Protein AF-A0ABD3QYU7-F1 (afdb_monomer_lite)

InterPro domains:
  IPR029063 S-adenosyl-L-methionine-dependent methyltransferase superfamily [G3DSA:3.40.50.150] (33-178)

Organism: NCBI:txid29204

Structure (mmCIF, N/CA/C/O backbone):
data_AF-A0ABD3QYU7-F1
#
_entry.id   AF-A0ABD3QYU7-F1
#
loop_
_atom_site.group_PDB
_atom_site.id
_atom_site.type_symbol
_atom_site.label_atom_id
_atom_site.label_alt_id
_atom_site.label_comp_id
_atom_site.label_asym_id
_atom_site.label_entity_id
_atom_site.label_seq_id
_atom_site.pdbx_PDB_ins_code
_atom_site.Cartn_x
_atom_site.Cartn_y
_atom_site.Cartn_z
_atom_site.occupancy
_atom_site.B_iso_or_equiv
_atom_site.auth_seq_id
_atom_site.auth_comp_id
_atom_site.auth_asym_id
_atom_site.auth_atom_id
_atom_site.pdbx_PDB_model_num
ATOM 1 N N . MET A 1 1 ? -27.417 -23.666 30.709 1.00 39.91 1 MET A N 1
ATOM 2 C CA . MET A 1 1 ? -27.483 -22.211 30.472 1.00 39.91 1 MET A CA 1
ATOM 3 C C . MET A 1 1 ? -26.281 -21.573 31.138 1.00 39.91 1 MET A C 1
ATOM 5 O O . MET A 1 1 ? -26.293 -21.425 32.348 1.00 39.91 1 MET A O 1
ATOM 9 N N . CYS A 1 2 ? -25.256 -21.239 30.361 1.00 26.94 2 CYS A N 1
ATOM 10 C CA . CYS A 1 2 ? -24.233 -20.276 30.752 1.00 26.94 2 CYS A CA 1
ATOM 11 C C . CYS A 1 2 ? -24.061 -19.370 29.541 1.00 26.94 2 CYS A C 1
ATOM 13 O O . CYS A 1 2 ? -23.627 -19.820 28.483 1.00 26.94 2 CYS A O 1
ATOM 15 N N . ALA A 1 3 ? -24.533 -18.136 29.675 1.00 35.16 3 ALA A N 1
ATOM 16 C CA . ALA A 1 3 ? -24.378 -17.108 28.669 1.00 35.16 3 ALA A CA 1
ATOM 17 C C . ALA A 1 3 ? -22.883 -16.810 28.510 1.00 35.16 3 ALA A C 1
ATOM 19 O O . ALA A 1 3 ? -22.222 -16.400 29.463 1.00 35.16 3 ALA A O 1
ATOM 20 N N . HIS A 1 4 ? -22.348 -17.011 27.311 1.00 33.56 4 HIS A N 1
ATOM 21 C CA . HIS A 1 4 ? -21.138 -16.317 26.901 1.00 33.56 4 HIS A CA 1
ATOM 22 C C . HIS A 1 4 ? -21.578 -15.059 26.173 1.00 33.56 4 HIS A C 1
ATOM 24 O O . HIS A 1 4 ? -21.903 -15.049 24.990 1.00 33.56 4 HIS A O 1
ATOM 30 N N . SER A 1 5 ? -21.695 -14.026 27.005 1.00 36.03 5 SER A N 1
ATOM 31 C CA . SER A 1 5 ? -21.682 -12.612 26.667 1.00 36.03 5 SER A CA 1
ATOM 32 C C . SER A 1 5 ? -20.769 -12.338 25.475 1.00 36.03 5 SER A C 1
ATOM 34 O O . SER A 1 5 ? -19.600 -12.726 25.484 1.00 36.03 5 SER A O 1
ATOM 36 N N . GLY A 1 6 ? -21.334 -11.677 24.467 1.00 41.31 6 GLY A N 1
ATOM 37 C CA . GLY A 1 6 ? -20.650 -11.310 23.239 1.00 41.31 6 GLY A CA 1
ATOM 38 C C . GLY A 1 6 ? -19.375 -10.512 23.491 1.00 41.31 6 GLY A C 1
ATOM 39 O O . GLY A 1 6 ? -19.343 -9.592 24.307 1.00 41.31 6 GLY A O 1
ATOM 40 N N . VAL A 1 7 ? -18.336 -10.861 22.739 1.00 36.28 7 VAL A N 1
ATOM 41 C CA . VAL A 1 7 ? -17.176 -10.001 22.541 1.00 36.28 7 VAL A CA 1
ATOM 42 C C . VAL A 1 7 ? -17.527 -9.085 21.378 1.00 36.28 7 VAL A C 1
ATOM 44 O O . VAL A 1 7 ? -17.370 -9.439 20.214 1.00 36.28 7 VAL A O 1
ATOM 47 N N . ASN A 1 8 ? -18.083 -7.927 21.711 1.00 40.69 8 ASN A N 1
ATOM 48 C CA . ASN A 1 8 ? -18.125 -6.790 20.807 1.00 40.69 8 ASN A CA 1
ATOM 49 C C . ASN A 1 8 ? -16.754 -6.107 20.945 1.00 40.69 8 ASN A C 1
ATOM 51 O O . ASN A 1 8 ? -16.601 -5.187 21.748 1.00 40.69 8 ASN A O 1
ATOM 55 N N . ASP A 1 9 ? -15.726 -6.640 20.276 1.00 45.12 9 ASP A N 1
ATOM 56 C CA . ASP A 1 9 ? -14.420 -5.975 20.194 1.00 45.12 9 ASP A CA 1
ATOM 57 C C . ASP A 1 9 ? -14.522 -4.863 19.150 1.00 45.12 9 ASP A C 1
ATOM 59 O O . ASP A 1 9 ? -14.083 -4.990 18.010 1.00 45.12 9 ASP A O 1
ATOM 63 N N . ASP A 1 10 ? -15.175 -3.769 19.536 1.00 48.31 10 ASP A N 1
ATOM 64 C CA . ASP A 1 10 ? -14.989 -2.481 18.879 1.00 48.31 10 ASP A CA 1
ATOM 65 C C . ASP A 1 10 ? -13.579 -1.992 19.247 1.00 48.31 10 ASP A C 1
ATOM 67 O O . ASP A 1 10 ? -13.375 -1.147 20.129 1.00 48.31 10 ASP A O 1
ATOM 71 N N . SER A 1 11 ? -12.571 -2.628 18.640 1.00 56.50 11 SER A N 1
ATOM 72 C CA . SER A 1 11 ? -11.172 -2.276 18.815 1.00 56.50 11 SER A CA 1
ATOM 73 C C . SER A 1 11 ? -10.993 -0.876 18.234 1.00 56.50 11 SER A C 1
ATOM 75 O O . SER A 1 11 ? -10.890 -0.697 17.018 1.00 56.50 11 SER A O 1
ATOM 77 N N . ARG A 1 12 ? -11.014 0.149 19.091 1.00 64.44 12 ARG A N 1
ATOM 78 C CA . ARG A 1 12 ? -10.828 1.543 18.671 1.00 64.44 12 ARG A CA 1
ATOM 79 C C . ARG A 1 12 ? -9.552 1.645 17.837 1.00 64.44 12 ARG A C 1
ATOM 81 O O . ARG A 1 12 ? -8.450 1.502 18.370 1.00 64.44 12 ARG A O 1
ATOM 88 N N . ARG A 1 13 ? -9.703 1.901 16.533 1.00 84.50 13 ARG A N 1
ATOM 89 C CA . ARG A 1 13 ? -8.585 2.167 15.618 1.00 84.50 13 ARG A CA 1
ATOM 90 C C . ARG A 1 13 ? -7.676 3.228 16.228 1.00 84.50 13 ARG A C 1
ATOM 92 O O . ARG A 1 13 ? -8.162 4.248 16.727 1.00 84.50 13 ARG A O 1
ATOM 99 N N . LYS A 1 14 ? -6.360 3.011 16.195 1.00 88.88 14 LYS A N 1
ATOM 100 C CA . LYS A 1 14 ? -5.418 3.964 16.797 1.00 88.88 14 LYS A CA 1
ATOM 101 C C . LYS A 1 14 ? -5.421 5.261 15.991 1.00 88.88 14 LYS A C 1
ATOM 103 O O . LYS A 1 14 ? -5.382 5.241 14.762 1.00 88.88 14 LYS A O 1
ATOM 108 N N . ILE A 1 15 ? -5.457 6.387 16.696 1.00 89.56 15 ILE A N 1
ATOM 109 C CA . ILE A 1 15 ? -5.344 7.712 16.085 1.00 89.56 15 ILE A CA 1
ATOM 110 C C . ILE A 1 15 ? -3.872 7.947 15.754 1.00 89.56 15 ILE A C 1
ATOM 112 O O . ILE A 1 15 ? -3.012 7.873 16.633 1.00 89.56 15 ILE A O 1
ATOM 116 N N . PHE A 1 16 ? -3.586 8.228 14.487 1.00 94.88 16 PHE A N 1
ATOM 117 C CA . PHE A 1 16 ? -2.249 8.603 14.051 1.00 94.88 16 PHE A CA 1
ATOM 118 C C . PHE A 1 16 ? -1.861 9.972 14.615 1.00 94.88 16 PHE A C 1
ATOM 120 O O . PHE A 1 16 ? -2.645 10.920 14.563 1.00 94.88 16 PHE A O 1
ATOM 127 N N . ASN A 1 17 ? -0.634 10.087 15.123 1.00 94.00 17 ASN A N 1
ATOM 128 C CA . ASN A 1 17 ? -0.098 11.344 15.625 1.00 94.00 17 ASN A CA 1
ATOM 129 C C . ASN A 1 17 ? 1.276 11.624 15.007 1.00 94.00 17 ASN A C 1
ATOM 131 O O . ASN A 1 17 ? 2.268 10.964 15.327 1.00 94.00 17 ASN A O 1
ATOM 135 N N . LEU A 1 18 ? 1.313 12.649 14.153 1.00 93.88 18 LEU A N 1
ATOM 136 C CA . LEU A 1 18 ? 2.504 13.074 13.426 1.00 93.88 18 LEU A CA 1
ATOM 137 C C . LEU A 1 18 ? 3.642 13.524 14.354 1.00 93.88 18 LEU A C 1
ATOM 139 O O . LEU A 1 18 ? 4.802 13.266 14.045 1.00 93.88 18 LEU A O 1
ATOM 143 N N . THR A 1 19 ? 3.342 14.165 15.489 1.00 92.69 19 THR A N 1
ATOM 144 C CA . THR A 1 19 ? 4.388 14.690 16.388 1.00 92.69 19 THR A CA 1
ATOM 145 C C . THR A 1 19 ? 5.166 13.575 17.077 1.00 92.69 19 THR A C 1
ATOM 147 O O . THR A 1 19 ? 6.340 13.739 17.391 1.00 92.69 19 THR A O 1
ATOM 150 N N . THR A 1 20 ? 4.529 12.419 17.261 1.00 91.94 20 THR A N 1
ATOM 151 C CA . THR A 1 20 ? 5.135 11.214 17.839 1.00 91.94 20 THR A CA 1
ATOM 152 C C . THR A 1 20 ? 5.597 10.207 16.783 1.00 91.94 20 THR A C 1
ATOM 154 O O . THR A 1 20 ? 6.084 9.132 17.130 1.00 91.94 20 THR A O 1
ATOM 157 N N . TRP A 1 21 ? 5.423 10.506 15.491 1.00 94.50 21 TRP A N 1
ATOM 158 C CA . TRP A 1 21 ? 5.714 9.565 14.414 1.00 94.50 21 TRP A CA 1
ATOM 159 C C . TRP A 1 21 ? 7.217 9.486 14.117 1.00 94.50 21 TRP A C 1
ATOM 161 O O . TRP A 1 21 ? 7.785 10.352 13.452 1.00 94.50 21 TRP A O 1
ATOM 171 N N . GLY A 1 22 ? 7.858 8.421 14.607 1.00 89.50 22 GLY A N 1
ATOM 172 C CA . GLY A 1 22 ? 9.298 8.178 14.445 1.00 89.50 22 GLY A CA 1
ATOM 173 C C . GLY A 1 22 ? 9.689 7.317 13.239 1.00 89.50 22 GLY A C 1
ATOM 174 O O . GLY A 1 22 ? 10.869 7.220 12.924 1.00 89.50 22 GLY A O 1
ATOM 175 N N . ASN A 1 23 ? 8.728 6.706 12.540 1.00 88.31 23 ASN A N 1
ATOM 176 C CA . ASN A 1 23 ? 8.991 5.766 11.442 1.00 88.31 23 ASN A CA 1
ATOM 177 C C . ASN A 1 23 ? 9.062 6.449 10.067 1.00 88.31 23 ASN A C 1
ATOM 179 O O . ASN A 1 23 ? 8.706 5.838 9.057 1.00 88.31 23 ASN A O 1
ATOM 183 N N . LYS A 1 24 ? 9.516 7.710 10.021 1.00 90.81 24 LYS A N 1
ATOM 184 C CA . LYS A 1 24 ? 9.727 8.417 8.755 1.00 90.81 24 LYS A CA 1
ATOM 185 C C . LYS A 1 24 ? 10.800 7.704 7.939 1.00 90.81 24 LYS A C 1
ATOM 187 O O . LYS A 1 24 ? 11.866 7.372 8.459 1.00 90.81 24 LYS A O 1
ATOM 192 N N . THR A 1 25 ? 10.517 7.465 6.667 1.00 88.19 25 THR A N 1
ATOM 193 C CA . THR A 1 25 ? 11.463 6.845 5.735 1.00 88.19 25 THR A CA 1
ATOM 194 C C . THR A 1 25 ? 11.880 7.841 4.665 1.00 88.19 25 THR A C 1
ATOM 196 O O . THR A 1 25 ? 11.369 8.955 4.580 1.00 88.19 25 THR A O 1
ATOM 199 N N . THR A 1 26 ? 12.808 7.432 3.811 1.00 82.44 26 THR A N 1
ATOM 200 C CA . THR A 1 26 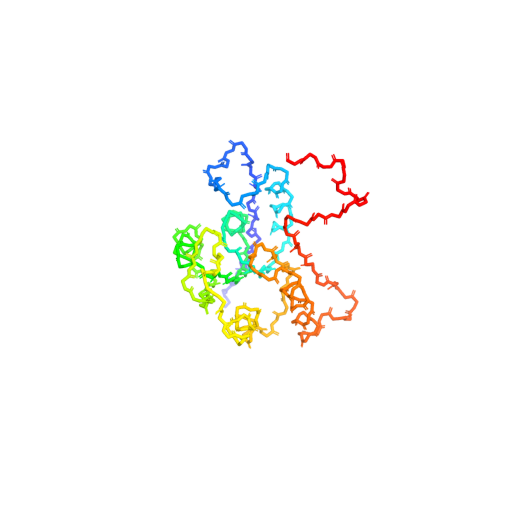? 13.210 8.222 2.649 1.00 82.44 26 THR A CA 1
ATOM 201 C C . THR A 1 26 ? 12.202 8.114 1.488 1.00 82.44 26 THR A C 1
ATOM 203 O O . THR A 1 26 ? 12.383 8.798 0.488 1.00 82.44 26 THR A O 1
ATOM 206 N N . GLY A 1 27 ? 11.130 7.314 1.625 1.00 76.00 27 GLY A N 1
ATOM 207 C CA . GLY A 1 27 ? 10.130 6.961 0.599 1.00 76.00 27 GLY A CA 1
ATOM 208 C C . GLY A 1 27 ? 9.245 8.075 0.043 1.00 76.00 27 GLY A C 1
ATOM 209 O O . GLY A 1 27 ? 8.323 7.780 -0.702 1.00 76.00 27 GLY A O 1
ATOM 210 N N . GLY A 1 28 ? 9.507 9.337 0.377 1.00 84.81 28 GLY A N 1
ATOM 211 C CA . GLY A 1 28 ? 8.848 10.477 -0.264 1.00 84.81 28 GLY A CA 1
ATOM 212 C C . GLY A 1 28 ? 7.489 10.882 0.307 1.00 84.81 28 GLY A C 1
ATOM 213 O O . GLY A 1 28 ? 6.964 11.891 -0.136 1.00 84.81 28 GLY A O 1
ATOM 214 N N . LEU A 1 29 ? 6.941 10.191 1.317 1.00 90.75 29 LEU A N 1
ATOM 215 C CA . LEU A 1 29 ? 5.752 10.695 2.017 1.00 90.75 29 LEU A CA 1
ATOM 216 C C . LEU A 1 29 ? 6.103 12.002 2.744 1.00 90.75 29 LEU A C 1
ATOM 218 O O . LEU A 1 29 ? 7.004 12.023 3.592 1.00 90.75 29 LEU A O 1
ATOM 222 N N . PHE A 1 30 ? 5.375 13.084 2.478 1.00 92.25 30 PHE A N 1
ATOM 223 C CA . PHE A 1 30 ? 5.443 14.317 3.259 1.00 92.25 30 PHE A CA 1
ATOM 224 C C . PHE A 1 30 ? 4.416 14.306 4.394 1.00 92.25 30 PHE A C 1
ATOM 226 O O . PHE A 1 30 ? 3.581 13.414 4.522 1.00 92.25 30 PHE A O 1
ATOM 233 N N . ASP A 1 31 ? 4.497 15.288 5.289 1.00 93.94 31 ASP A N 1
ATOM 234 C CA . ASP A 1 31 ? 3.670 15.309 6.500 1.00 93.94 31 ASP A CA 1
ATOM 235 C C . ASP A 1 31 ? 2.166 15.387 6.200 1.00 93.94 31 ASP A C 1
ATOM 237 O O . ASP A 1 31 ? 1.372 14.756 6.900 1.00 93.94 31 ASP A O 1
ATOM 241 N N . LEU A 1 32 ? 1.775 16.072 5.122 1.00 92.31 32 LEU A N 1
ATOM 242 C CA . LEU A 1 32 ? 0.386 16.090 4.662 1.00 92.31 32 LEU A CA 1
ATOM 243 C C . LEU A 1 32 ? -0.052 14.736 4.088 1.00 92.31 32 LEU A C 1
ATOM 245 O O . LEU A 1 32 ? -1.174 14.313 4.366 1.00 92.31 32 LEU A O 1
ATOM 249 N N . ASP A 1 33 ? 0.827 14.025 3.377 1.00 93.56 33 ASP A N 1
ATOM 250 C CA . ASP A 1 33 ? 0.537 12.676 2.873 1.00 93.56 33 ASP A CA 1
ATOM 251 C C . ASP A 1 33 ? 0.341 11.701 4.032 1.00 93.56 33 ASP A C 1
ATOM 253 O O . ASP A 1 33 ? -0.628 10.947 4.047 1.00 93.56 33 ASP A O 1
ATOM 257 N N . ARG A 1 34 ? 1.203 11.770 5.056 1.00 95.94 34 ARG A N 1
ATOM 258 C CA . ARG A 1 34 ? 1.092 10.948 6.273 1.00 95.94 34 ARG A CA 1
ATOM 259 C C . A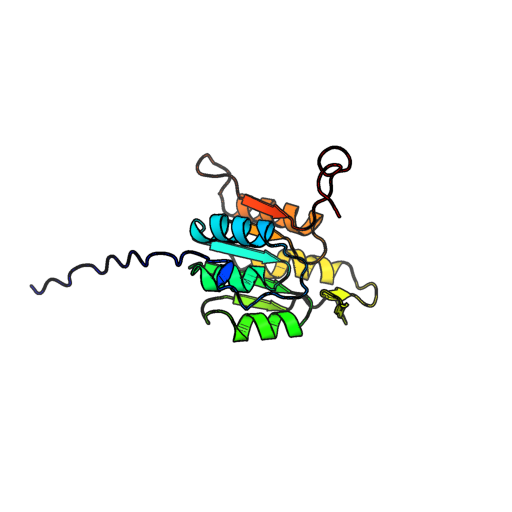RG A 1 34 ? -0.253 11.139 6.960 1.00 95.94 34 ARG A C 1
ATOM 261 O O . ARG A 1 34 ? -0.934 10.160 7.260 1.00 95.94 34 ARG A O 1
ATOM 268 N N . ILE A 1 35 ? -0.630 12.397 7.206 1.00 95.62 35 ILE A N 1
ATOM 269 C CA . ILE A 1 35 ? -1.909 12.736 7.838 1.00 95.62 35 ILE A CA 1
ATOM 270 C C . ILE A 1 35 ? -3.052 12.209 6.974 1.00 95.62 35 ILE A C 1
ATOM 272 O O . ILE A 1 35 ? -3.936 11.517 7.480 1.00 95.62 35 ILE A O 1
ATOM 276 N N . LYS A 1 36 ? -3.016 12.482 5.664 1.00 96.44 36 LYS A N 1
ATOM 277 C CA . LYS A 1 36 ? -4.116 12.113 4.781 1.00 96.44 36 LYS A CA 1
ATOM 278 C C . LYS A 1 36 ? -4.280 10.604 4.648 1.00 96.44 36 LYS A C 1
ATOM 280 O O . LYS A 1 36 ? -5.402 10.098 4.685 1.00 96.44 36 LYS A O 1
ATOM 285 N N . LEU A 1 37 ? -3.173 9.885 4.517 1.00 97.12 37 LEU A N 1
ATOM 286 C CA . LEU A 1 37 ? -3.169 8.435 4.419 1.00 97.12 37 LEU A CA 1
ATOM 287 C C . LEU A 1 37 ? -3.679 7.802 5.713 1.00 97.12 37 LEU A C 1
ATOM 289 O O . LEU A 1 37 ? -4.515 6.903 5.662 1.00 97.12 37 LEU A O 1
ATOM 293 N N . ALA A 1 38 ? -3.250 8.312 6.868 1.00 97.12 38 ALA A N 1
ATOM 294 C CA . ALA A 1 38 ? -3.734 7.838 8.155 1.00 97.12 38 ALA A CA 1
ATOM 295 C C . ALA A 1 38 ? -5.248 8.036 8.324 1.00 97.12 38 ALA A C 1
ATOM 297 O O . ALA A 1 38 ? -5.928 7.107 8.755 1.00 97.12 38 ALA A O 1
ATOM 298 N N . GLU A 1 39 ? -5.797 9.195 7.935 1.00 96.56 39 GLU A N 1
ATOM 299 C CA . GLU A 1 39 ? -7.249 9.440 7.950 1.00 96.56 39 GLU A CA 1
ATOM 300 C C . GLU A 1 39 ? -8.028 8.421 7.108 1.00 96.56 39 GLU A C 1
ATOM 302 O O . GLU A 1 39 ? -9.133 8.018 7.480 1.00 96.56 39 GLU A O 1
ATOM 307 N N . ILE A 1 40 ? -7.477 8.046 5.949 1.00 97.31 40 ILE A N 1
ATOM 308 C CA . ILE A 1 40 ? -8.094 7.082 5.036 1.00 97.31 40 ILE A CA 1
ATOM 309 C C . ILE A 1 40 ? -7.990 5.669 5.623 1.00 97.31 40 ILE A C 1
ATOM 311 O O . ILE A 1 40 ? -9.002 4.983 5.749 1.00 97.31 40 ILE A O 1
ATOM 315 N N . TYR A 1 41 ? -6.795 5.246 6.039 1.00 97.50 41 TYR A N 1
ATOM 316 C CA . TYR A 1 41 ? -6.543 3.904 6.571 1.00 97.50 41 TYR A CA 1
ATOM 317 C C . TYR A 1 41 ? -7.260 3.639 7.899 1.00 97.50 41 TYR A C 1
ATOM 319 O O . TYR A 1 41 ? -7.687 2.512 8.150 1.00 97.50 41 TYR A O 1
ATOM 327 N N . GLN A 1 42 ? -7.471 4.667 8.726 1.00 96.25 42 GLN A N 1
ATOM 328 C CA . GLN A 1 42 ? -8.247 4.542 9.961 1.00 96.25 42 GLN A CA 1
ATOM 329 C C . GLN A 1 42 ? -9.715 4.163 9.697 1.00 96.25 42 GLN A C 1
ATOM 331 O O . GLN A 1 42 ? -10.361 3.588 10.567 1.00 96.25 42 GLN A O 1
ATOM 336 N N . LYS A 1 43 ? -10.244 4.462 8.503 1.00 94.25 43 LYS A N 1
ATOM 337 C CA . LYS A 1 43 ? -11.627 4.156 8.095 1.00 94.25 43 LYS A CA 1
ATOM 338 C C . LYS A 1 43 ? -11.739 2.913 7.205 1.00 94.25 43 LYS A C 1
ATOM 340 O O . LYS A 1 43 ? -12.852 2.531 6.857 1.00 94.25 43 LYS A O 1
ATOM 345 N N . ALA A 1 44 ? -10.614 2.335 6.785 1.00 94.44 44 ALA A N 1
ATOM 346 C CA . ALA A 1 44 ? -10.565 1.231 5.832 1.00 94.44 44 ALA A CA 1
ATOM 347 C C . ALA A 1 44 ? -10.420 -0.108 6.556 1.00 94.44 44 ALA A C 1
ATOM 349 O O . ALA A 1 44 ? -9.437 -0.311 7.271 1.00 94.44 44 ALA A O 1
ATOM 350 N N . GLU A 1 45 ? -11.346 -1.042 6.347 1.00 94.62 45 GLU A N 1
ATOM 351 C CA . GLU A 1 45 ? -11.272 -2.405 6.894 1.00 94.62 45 GLU A CA 1
ATOM 352 C C . GLU A 1 45 ? -10.247 -3.259 6.144 1.00 94.62 45 GLU A C 1
ATOM 354 O O . GLU A 1 45 ? -9.674 -4.205 6.691 1.00 94.62 45 GLU A O 1
ATOM 359 N N . SER A 1 46 ? -9.973 -2.897 4.891 1.00 96.19 46 SER A N 1
ATOM 360 C CA . SER A 1 46 ? -9.016 -3.598 4.054 1.00 96.19 46 SER A CA 1
ATOM 361 C C . SER A 1 46 ? -8.218 -2.681 3.127 1.00 96.19 46 SER A C 1
ATOM 363 O O . SER A 1 46 ? -8.779 -1.819 2.448 1.00 96.19 46 SER A O 1
ATOM 365 N N . VAL A 1 47 ? -6.902 -2.900 3.067 1.00 98.06 47 VAL A N 1
ATOM 366 C CA . VAL A 1 47 ? -5.971 -2.165 2.197 1.00 98.06 47 VAL A CA 1
ATOM 367 C C . VAL A 1 47 ? -5.135 -3.138 1.368 1.00 98.06 47 VAL A C 1
ATOM 369 O O . VAL A 1 47 ? -4.582 -4.102 1.900 1.00 98.06 47 VAL A O 1
ATOM 372 N N . PHE A 1 48 ? -5.036 -2.867 0.070 1.00 98.31 48 PHE A N 1
ATOM 373 C CA . PHE A 1 48 ? -4.042 -3.467 -0.808 1.00 98.31 48 PHE A CA 1
ATOM 374 C C . PHE A 1 48 ? -2.998 -2.421 -1.206 1.00 98.31 48 PHE A C 1
ATOM 376 O O . PHE A 1 48 ? -3.377 -1.308 -1.562 1.00 98.31 48 PHE A O 1
ATOM 383 N N . GLU A 1 49 ? -1.709 -2.760 -1.197 1.00 98.56 49 GLU A N 1
ATOM 384 C CA . GLU A 1 49 ? -0.631 -1.809 -1.504 1.00 98.56 49 GLU A CA 1
ATOM 385 C C . GLU A 1 49 ? 0.372 -2.351 -2.534 1.00 98.56 49 GLU A C 1
ATOM 387 O O . GLU A 1 49 ? 0.954 -3.423 -2.363 1.00 98.56 49 GLU A O 1
ATOM 392 N N . TRP A 1 50 ? 0.619 -1.580 -3.596 1.00 98.25 50 TRP A N 1
ATOM 393 C CA . TRP A 1 50 ? 1.815 -1.729 -4.429 1.00 98.25 50 TRP A CA 1
ATOM 394 C C . TRP A 1 50 ? 2.862 -0.725 -3.966 1.00 98.25 50 TRP A C 1
ATOM 396 O O . TRP A 1 50 ? 2.595 0.475 -4.018 1.00 98.25 50 TRP A O 1
ATOM 406 N N . GLY A 1 51 ? 4.061 -1.201 -3.636 1.00 97.00 51 GLY A N 1
ATOM 407 C CA . GLY A 1 51 ? 5.149 -0.385 -3.096 1.00 97.00 51 GLY A CA 1
ATOM 408 C C . GLY A 1 51 ? 5.030 -0.259 -1.588 1.00 97.00 51 GLY A C 1
ATOM 409 O O . GLY A 1 51 ? 4.235 0.538 -1.112 1.00 97.00 51 GLY A O 1
ATOM 410 N N . LEU A 1 52 ? 5.803 -1.060 -0.862 1.00 97.31 52 LEU A N 1
ATOM 411 C CA . LEU A 1 52 ? 5.791 -1.106 0.593 1.00 97.31 52 LEU A CA 1
ATOM 412 C C . LEU A 1 52 ? 6.750 -0.068 1.172 1.00 97.31 52 LEU A C 1
ATOM 414 O O . LEU A 1 52 ? 7.816 0.208 0.622 1.00 97.31 52 LEU A O 1
ATOM 418 N N . GLY A 1 53 ? 6.407 0.458 2.341 1.00 96.00 53 GLY A N 1
ATOM 419 C CA . GLY A 1 53 ? 7.236 1.447 3.010 1.00 96.00 53 GLY A CA 1
ATOM 420 C C . GLY A 1 53 ? 6.532 2.105 4.182 1.00 96.00 53 GLY A C 1
ATOM 421 O O . GLY A 1 53 ? 5.871 1.458 4.992 1.00 96.00 53 GLY A O 1
ATOM 422 N N . GLU A 1 54 ? 6.687 3.419 4.294 1.00 96.56 54 GLU A N 1
ATOM 423 C CA . GLU A 1 54 ? 6.107 4.169 5.405 1.00 96.56 54 GLU A CA 1
ATOM 424 C C . GLU A 1 54 ? 4.575 4.113 5.441 1.00 96.56 54 GLU A C 1
ATOM 426 O O . GLU A 1 54 ? 3.994 4.022 6.522 1.00 96.56 54 GLU A O 1
ATOM 431 N N . SER A 1 55 ? 3.927 4.089 4.277 1.00 97.62 55 SER A N 1
ATOM 432 C CA . SER A 1 55 ? 2.493 3.825 4.117 1.00 97.62 55 SER A CA 1
ATOM 433 C C . SER A 1 55 ? 2.071 2.519 4.792 1.00 97.62 55 SER A C 1
ATOM 435 O O . SER A 1 55 ? 1.117 2.507 5.575 1.00 97.62 55 SER A O 1
ATOM 437 N N . THR A 1 56 ? 2.835 1.444 4.593 1.00 98.31 56 THR A N 1
ATOM 438 C CA . THR A 1 56 ? 2.625 0.152 5.259 1.00 98.31 56 THR A CA 1
ATOM 439 C C . THR A 1 56 ? 2.689 0.288 6.784 1.00 98.31 56 THR A C 1
ATOM 441 O O . THR A 1 56 ? 1.834 -0.233 7.503 1.00 98.31 56 THR A O 1
ATOM 444 N N . PHE A 1 57 ? 3.659 1.047 7.302 1.00 97.75 57 PHE A N 1
ATOM 445 C CA . PHE A 1 57 ? 3.799 1.269 8.745 1.00 97.75 57 PHE A CA 1
ATOM 446 C C . PHE A 1 57 ? 2.652 2.109 9.311 1.00 97.75 57 PHE A C 1
ATOM 448 O O . PHE A 1 57 ? 2.231 1.883 10.445 1.00 97.75 57 PHE A O 1
ATOM 455 N N . ILE A 1 58 ? 2.118 3.061 8.540 1.00 98.00 58 ILE A N 1
ATOM 456 C CA . ILE A 1 58 ? 0.926 3.826 8.919 1.00 98.00 58 ILE A CA 1
ATOM 457 C C . ILE A 1 58 ? -0.289 2.895 9.003 1.00 98.00 58 ILE A C 1
ATOM 459 O O . ILE A 1 58 ? -1.020 2.967 9.990 1.00 98.00 58 ILE A O 1
ATOM 463 N N . ALA A 1 59 ? -0.473 1.976 8.046 1.00 98.12 59 ALA A N 1
ATOM 464 C CA . ALA A 1 59 ? -1.544 0.973 8.095 1.00 98.12 59 ALA A CA 1
ATOM 465 C C . ALA A 1 59 ? -1.448 0.088 9.348 1.00 98.12 59 ALA A C 1
ATOM 467 O O . ALA A 1 59 ? -2.447 -0.131 10.038 1.00 98.12 59 ALA A O 1
ATOM 468 N N . ALA A 1 60 ? -0.239 -0.371 9.681 1.00 97.50 60 ALA A N 1
ATOM 469 C CA . ALA A 1 60 ? 0.032 -1.106 10.914 1.00 97.50 60 ALA A CA 1
ATOM 470 C C . ALA A 1 60 ? -0.250 -0.257 12.167 1.00 97.50 60 ALA A C 1
ATOM 472 O O . ALA A 1 60 ? -0.852 -0.739 13.128 1.00 97.50 60 ALA A O 1
ATOM 473 N N . CYS A 1 61 ? 0.144 1.020 12.151 1.00 96.69 61 CYS A N 1
ATOM 474 C CA . CYS A 1 61 ? -0.048 1.951 13.257 1.00 96.69 61 CYS A CA 1
ATOM 475 C C . CYS A 1 61 ? -1.529 2.178 13.558 1.00 96.69 61 CYS A C 1
ATOM 477 O O . CYS A 1 61 ? -1.923 2.033 14.710 1.00 96.69 61 CYS A O 1
ATOM 479 N N . VAL A 1 62 ? -2.352 2.483 12.549 1.00 97.12 62 VAL A N 1
ATOM 480 C CA . VAL A 1 62 ? -3.799 2.714 12.737 1.00 97.12 62 VAL A CA 1
ATOM 481 C C . VAL A 1 62 ? -4.597 1.416 12.903 1.00 97.12 62 VAL A C 1
ATOM 483 O O . VAL A 1 62 ? -5.766 1.456 13.287 1.00 97.12 62 VAL A O 1
ATOM 486 N N . GLY A 1 63 ? -3.958 0.267 12.661 1.00 96.88 63 GLY A N 1
ATOM 487 C C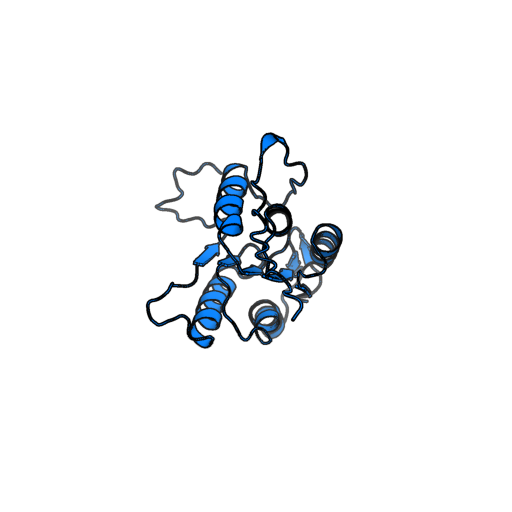A . GLY A 1 63 ? -4.509 -1.066 12.881 1.00 96.88 63 GLY A CA 1
ATOM 488 C C . GLY A 1 63 ? -5.489 -1.492 11.795 1.00 96.88 63 GLY A C 1
ATOM 489 O O . GLY A 1 63 ? -6.638 -1.780 12.108 1.00 96.88 63 GLY A O 1
ATOM 490 N N . VAL A 1 64 ? -5.072 -1.486 10.523 1.00 97.31 64 VAL A N 1
ATOM 491 C CA . VAL A 1 64 ? -5.863 -2.041 9.404 1.00 97.31 64 VAL A CA 1
ATOM 492 C C . VAL A 1 64 ? -6.090 -3.556 9.599 1.00 97.31 64 VAL A C 1
ATOM 494 O O . VAL A 1 64 ? -5.106 -4.286 9.692 1.00 97.31 64 VAL A O 1
ATOM 497 N N . PRO A 1 65 ? -7.343 -4.056 9.640 1.00 96.25 65 PRO A N 1
ATOM 498 C CA . PRO A 1 65 ? -7.654 -5.459 9.929 1.00 96.25 65 PRO A CA 1
ATOM 499 C C . PRO A 1 65 ? -7.251 -6.440 8.836 1.00 96.25 65 PRO A C 1
ATOM 501 O O . PRO A 1 65 ? -6.876 -7.569 9.134 1.00 96.25 65 PRO A O 1
ATOM 504 N N . ARG A 1 66 ? -7.338 -6.039 7.564 1.00 96.69 66 ARG A N 1
ATOM 505 C CA . ARG A 1 66 ? -6.888 -6.849 6.427 1.00 96.69 66 ARG A CA 1
ATOM 506 C C . ARG A 1 66 ? -5.931 -6.043 5.567 1.00 96.69 66 ARG A C 1
ATOM 508 O O . ARG A 1 66 ? -6.325 -5.069 4.937 1.00 96.69 66 ARG A O 1
ATOM 515 N N . TYR A 1 67 ? -4.692 -6.498 5.472 1.00 98.06 67 TYR A N 1
ATOM 516 C CA . TYR A 1 67 ? -3.689 -5.847 4.643 1.00 98.06 67 TYR A CA 1
ATOM 517 C C . TYR A 1 67 ? -2.950 -6.868 3.786 1.00 98.06 67 TYR A C 1
ATOM 519 O O . TYR A 1 67 ? -2.501 -7.905 4.284 1.00 98.06 67 TYR A O 1
ATOM 527 N N . ALA A 1 68 ? -2.805 -6.556 2.504 1.00 98.12 68 ALA A N 1
ATOM 528 C CA . ALA A 1 68 ? -1.925 -7.278 1.603 1.00 98.12 68 ALA A CA 1
ATOM 529 C C . ALA A 1 68 ? -1.108 -6.288 0.771 1.00 98.12 68 ALA A C 1
ATOM 531 O O . ALA A 1 68 ? -1.595 -5.218 0.418 1.00 98.12 68 ALA A O 1
ATOM 532 N N . GLY A 1 69 ? 0.123 -6.639 0.425 1.00 97.81 69 GLY A N 1
ATOM 533 C CA . GLY A 1 69 ? 0.904 -5.785 -0.452 1.00 97.81 69 GLY A CA 1
ATOM 534 C C . GLY A 1 69 ? 2.082 -6.468 -1.118 1.00 97.81 69 GLY A C 1
ATOM 535 O O . GLY A 1 69 ? 2.476 -7.588 -0.779 1.00 97.81 69 GLY A O 1
ATOM 536 N N . ILE A 1 70 ? 2.627 -5.772 -2.105 1.00 97.94 70 ILE A N 1
ATOM 537 C CA . ILE A 1 70 ? 3.719 -6.244 -2.945 1.00 97.94 70 ILE A CA 1
ATOM 538 C C . ILE A 1 70 ? 4.793 -5.173 -3.089 1.00 97.94 70 ILE A C 1
ATOM 540 O O . ILE A 1 70 ? 4.501 -4.009 -3.359 1.00 97.94 70 ILE A O 1
ATOM 544 N N . ASP A 1 71 ? 6.050 -5.591 -2.980 1.00 97.25 71 ASP A N 1
ATOM 545 C CA . ASP A 1 71 ? 7.201 -4.782 -3.369 1.00 97.25 71 ASP A CA 1
ATOM 546 C C . ASP A 1 71 ? 8.125 -5.575 -4.288 1.00 97.25 71 ASP A C 1
ATOM 548 O O . ASP A 1 71 ? 8.132 -6.804 -4.287 1.00 97.25 71 ASP A O 1
ATOM 552 N N . SER A 1 72 ? 8.885 -4.857 -5.100 1.00 94.50 72 SER A N 1
ATOM 553 C CA . SER A 1 72 ? 9.913 -5.396 -5.986 1.00 94.50 72 SER A CA 1
ATOM 554 C C . SER A 1 72 ? 11.264 -5.561 -5.290 1.00 94.50 72 SER A C 1
ATOM 556 O O . SER A 1 72 ? 12.105 -6.308 -5.778 1.00 94.50 72 SER A O 1
ATOM 558 N N . ASP A 1 73 ? 11.467 -4.874 -4.168 1.00 93.69 73 ASP A N 1
ATOM 559 C CA . ASP A 1 73 ? 12.694 -4.867 -3.384 1.00 93.69 73 ASP A CA 1
ATOM 560 C C . ASP A 1 73 ? 12.527 -5.710 -2.110 1.00 93.69 73 ASP A C 1
ATOM 562 O O . ASP A 1 73 ? 11.649 -5.477 -1.271 1.00 93.69 73 ASP A O 1
ATOM 566 N N . ALA A 1 74 ? 13.403 -6.699 -1.943 1.00 93.38 74 ALA A N 1
ATOM 567 C CA . ALA A 1 74 ? 13.383 -7.592 -0.792 1.00 93.38 74 ALA A CA 1
ATOM 568 C C . ALA A 1 74 ? 13.659 -6.868 0.540 1.00 93.38 74 ALA A C 1
ATOM 570 O O . ALA A 1 74 ? 13.173 -7.320 1.578 1.00 93.38 74 ALA A O 1
ATOM 571 N N . VAL A 1 75 ? 14.384 -5.743 0.527 1.00 93.25 75 VAL A N 1
ATOM 572 C CA . VAL A 1 75 ? 14.671 -4.954 1.736 1.00 93.25 75 VAL A CA 1
ATOM 573 C C . VAL A 1 75 ? 13.392 -4.311 2.273 1.00 93.25 75 VAL A C 1
ATOM 575 O O . VAL A 1 75 ? 13.136 -4.358 3.479 1.00 93.25 75 VAL A O 1
ATOM 578 N N . TRP A 1 76 ? 12.543 -3.774 1.391 1.00 94.25 76 TRP A N 1
ATOM 579 C CA . TRP A 1 76 ? 11.245 -3.219 1.790 1.00 94.25 76 TRP A CA 1
ATOM 580 C C . TRP A 1 76 ? 10.293 -4.305 2.288 1.00 94.25 76 TRP A C 1
ATOM 582 O O . TRP A 1 76 ? 9.634 -4.110 3.308 1.00 94.25 76 TRP A O 1
ATOM 592 N N . ILE A 1 77 ? 10.293 -5.482 1.653 1.00 95.94 77 ILE A N 1
ATOM 593 C CA . ILE A 1 77 ? 9.536 -6.650 2.135 1.00 95.94 77 ILE A CA 1
ATOM 594 C C . ILE A 1 77 ? 9.970 -7.043 3.546 1.00 95.94 77 ILE A C 1
ATOM 596 O O . ILE A 1 77 ? 9.123 -7.279 4.409 1.00 95.94 77 ILE A O 1
ATOM 600 N N . GLN A 1 78 ? 11.277 -7.128 3.792 1.00 96.06 78 GLN A N 1
ATOM 601 C CA . GLN A 1 78 ? 11.799 -7.471 5.108 1.00 96.06 78 GLN A CA 1
ATOM 602 C C . GLN A 1 78 ? 11.392 -6.423 6.150 1.00 96.06 78 GLN A C 1
ATOM 604 O O . GLN A 1 78 ? 10.839 -6.782 7.188 1.00 96.06 78 GLN A O 1
ATOM 609 N N . SER A 1 79 ? 11.579 -5.132 5.854 1.00 95.62 79 SER A N 1
ATOM 610 C CA . SER A 1 79 ? 11.210 -4.065 6.790 1.00 95.62 79 SER A CA 1
ATOM 611 C C . SER A 1 79 ? 9.706 -4.047 7.089 1.00 95.62 79 SER A C 1
ATOM 613 O O . SER A 1 79 ? 9.312 -3.830 8.234 1.00 95.62 79 SER A O 1
ATOM 615 N N . ALA A 1 80 ? 8.866 -4.326 6.087 1.00 96.75 80 ALA A N 1
ATOM 616 C CA . ALA A 1 80 ? 7.422 -4.457 6.253 1.00 96.75 80 ALA A CA 1
ATOM 617 C C . ALA A 1 80 ? 7.050 -5.595 7.211 1.00 96.75 80 ALA A C 1
ATOM 619 O O . ALA A 1 80 ? 6.224 -5.381 8.098 1.00 96.75 80 ALA A O 1
ATOM 620 N N . ARG A 1 81 ? 7.695 -6.763 7.091 1.00 97.12 81 ARG A N 1
ATOM 621 C CA . ARG A 1 81 ? 7.490 -7.904 8.002 1.00 97.12 81 ARG A CA 1
ATOM 622 C C . ARG A 1 81 ? 7.922 -7.600 9.432 1.00 97.12 81 ARG A C 1
ATOM 624 O O . ARG A 1 81 ? 7.232 -7.985 10.361 1.00 97.12 81 ARG A O 1
ATOM 631 N N . GLU A 1 82 ? 9.039 -6.904 9.613 1.00 96.62 82 GLU A N 1
ATOM 632 C CA . GLU A 1 82 ? 9.571 -6.588 10.946 1.00 96.62 82 GLU A CA 1
ATOM 633 C C . GLU A 1 82 ? 8.739 -5.535 11.695 1.00 96.62 82 GLU A C 1
ATOM 635 O O . GLU A 1 82 ? 8.705 -5.530 12.924 1.00 96.62 82 GLU A O 1
ATOM 640 N N . LYS A 1 83 ? 8.087 -4.619 10.968 1.00 95.81 83 LYS A N 1
ATOM 641 C CA . LYS A 1 83 ? 7.403 -3.444 11.542 1.00 95.81 83 LYS A CA 1
ATOM 642 C C . LYS A 1 83 ? 5.877 -3.501 11.475 1.00 95.81 83 LYS A C 1
ATOM 644 O O . LYS A 1 83 ? 5.225 -2.547 11.903 1.00 95.81 83 LYS A O 1
ATOM 649 N N . SER A 1 84 ? 5.308 -4.581 10.947 1.00 96.88 84 SER A N 1
ATOM 650 C CA . SER A 1 84 ? 3.858 -4.748 10.794 1.00 96.88 84 SER A CA 1
ATOM 651 C C . SER A 1 84 ? 3.379 -6.032 11.476 1.00 96.88 84 SER A C 1
ATOM 653 O O . SER A 1 84 ? 4.178 -6.943 11.671 1.00 96.88 84 SER A O 1
ATOM 655 N N . PRO A 1 85 ? 2.090 -6.138 11.846 1.00 96.69 85 PRO A N 1
ATOM 656 C C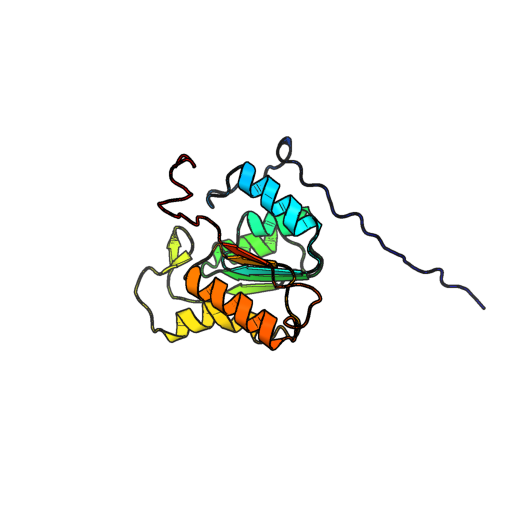A . PRO A 1 85 ? 1.551 -7.356 12.444 1.00 96.69 85 PRO A CA 1
ATOM 657 C C . PRO A 1 85 ? 1.629 -8.563 11.497 1.00 96.69 85 PRO A C 1
ATOM 659 O O . PRO A 1 85 ? 1.436 -8.411 10.293 1.00 96.69 85 PRO A O 1
ATOM 662 N N . ASP A 1 86 ? 1.769 -9.771 12.052 1.00 95.75 86 ASP A N 1
ATOM 663 C CA . ASP A 1 86 ? 1.868 -11.033 11.290 1.00 95.75 86 ASP A CA 1
ATOM 664 C C . ASP A 1 86 ? 0.669 -11.317 10.370 1.00 95.75 86 ASP A C 1
ATOM 666 O O . ASP A 1 86 ? 0.773 -12.084 9.413 1.00 95.75 86 ASP A O 1
ATOM 670 N N . LEU A 1 87 ? -0.484 -10.699 10.646 1.00 94.75 87 LEU A N 1
ATOM 671 C CA . LEU A 1 87 ? -1.678 -10.823 9.809 1.00 94.75 87 LEU A CA 1
ATOM 672 C C . LEU A 1 87 ? -1.524 -10.131 8.441 1.00 94.75 87 LEU A C 1
ATOM 674 O O . LEU A 1 87 ? -2.293 -10.422 7.522 1.00 94.75 87 LEU A O 1
ATOM 678 N N . PHE A 1 88 ? -0.561 -9.210 8.296 1.00 97.50 88 PHE A N 1
ATOM 679 C CA . PHE A 1 88 ? -0.291 -8.513 7.039 1.00 97.50 88 PHE A CA 1
ATOM 680 C C . PHE A 1 88 ? 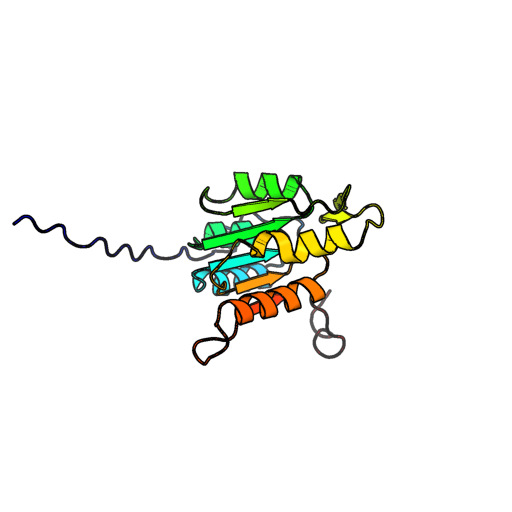0.423 -9.464 6.075 1.00 97.50 88 PHE A C 1
ATOM 682 O O . PHE A 1 88 ? 1.423 -10.102 6.409 1.00 97.50 88 PHE A O 1
ATOM 689 N N . ARG A 1 89 ? -0.079 -9.549 4.842 1.00 96.94 89 ARG A N 1
ATOM 690 C CA . ARG A 1 89 ? 0.467 -10.447 3.820 1.00 96.94 89 ARG A CA 1
ATOM 691 C C . ARG A 1 89 ? 1.348 -9.678 2.847 1.00 96.94 89 ARG A C 1
ATOM 693 O O . ARG A 1 89 ? 0.895 -8.730 2.218 1.00 96.94 89 ARG A O 1
ATOM 700 N N . PHE A 1 90 ? 2.587 -10.123 2.674 1.00 96.94 90 PHE A N 1
ATOM 701 C CA . PHE A 1 90 ? 3.540 -9.479 1.768 1.00 96.94 90 PHE A CA 1
ATOM 702 C C . PHE A 1 90 ? 4.058 -10.452 0.716 1.00 96.94 90 PHE A C 1
ATOM 704 O O . PHE A 1 90 ? 4.433 -11.582 1.050 1.00 96.94 90 PHE A O 1
ATOM 711 N N . GLN A 1 91 ? 4.145 -9.990 -0.530 1.00 96.38 91 GLN A N 1
ATOM 712 C CA . GLN A 1 91 ? 4.692 -10.743 -1.655 1.00 96.38 91 GLN A CA 1
ATOM 713 C C . GLN A 1 91 ? 5.856 -9.992 -2.307 1.00 96.38 91 GLN A C 1
ATOM 715 O O . GLN A 1 91 ? 5.778 -8.789 -2.524 1.00 96.38 91 GLN A O 1
ATOM 720 N N . LEU A 1 92 ? 6.926 -10.710 -2.656 1.00 95.44 92 LEU A N 1
ATOM 721 C CA . LEU A 1 92 ? 7.997 -10.168 -3.490 1.00 95.44 92 LEU A CA 1
ATOM 722 C C . LEU A 1 92 ? 7.595 -10.278 -4.966 1.00 95.44 92 LEU A C 1
ATOM 724 O O . LEU A 1 92 ? 7.398 -11.377 -5.489 1.00 95.44 92 LEU A O 1
ATOM 728 N N . GLY A 1 93 ? 7.488 -9.144 -5.645 1.00 92.25 93 GLY A N 1
ATOM 729 C CA . GLY A 1 93 ? 7.311 -9.065 -7.087 1.00 92.25 93 GLY A CA 1
ATOM 730 C C . GLY A 1 93 ? 8.656 -8.988 -7.791 1.00 92.25 93 GLY A C 1
ATOM 731 O O . GLY A 1 93 ? 9.096 -7.896 -8.135 1.00 92.25 93 GLY A O 1
ATOM 732 N N . ASP A 1 94 ? 9.304 -10.134 -8.014 1.00 85.88 94 ASP A N 1
ATOM 733 C CA . ASP A 1 94 ? 10.610 -10.182 -8.684 1.00 85.88 94 ASP A CA 1
ATOM 734 C C . ASP A 1 94 ? 10.532 -9.644 -10.125 1.00 85.88 94 ASP A C 1
ATOM 736 O O . ASP A 1 94 ? 10.101 -10.319 -11.070 1.00 85.88 94 ASP A O 1
ATOM 740 N N . ILE A 1 95 ? 11.018 -8.418 -10.293 1.00 82.19 95 ILE A N 1
ATOM 741 C CA . ILE A 1 95 ? 11.195 -7.745 -11.582 1.00 82.19 95 ILE A CA 1
ATOM 742 C C . ILE A 1 95 ? 12.673 -7.666 -11.993 1.00 82.19 95 ILE A C 1
ATOM 744 O O . ILE A 1 95 ? 13.011 -6.949 -12.934 1.00 82.19 95 ILE A O 1
ATOM 748 N N . GLY A 1 96 ? 13.538 -8.464 -11.362 1.00 77.62 96 GLY A N 1
ATOM 749 C CA . GLY A 1 96 ? 14.988 -8.452 -11.531 1.00 77.62 96 GLY A CA 1
ATOM 750 C C . GLY A 1 96 ? 15.712 -7.723 -10.405 1.00 77.62 96 GLY A C 1
ATOM 751 O O . GLY A 1 96 ? 15.065 -7.243 -9.479 1.00 77.62 96 GLY A O 1
ATOM 752 N N . PRO A 1 97 ? 17.055 -7.636 -10.481 1.00 75.88 97 PRO A N 1
ATOM 753 C CA . PRO A 1 97 ? 17.827 -6.789 -9.582 1.00 75.88 97 PRO A CA 1
ATOM 754 C C . PRO A 1 97 ? 17.252 -5.374 -9.570 1.00 75.88 97 PRO A C 1
ATOM 756 O O . PRO A 1 97 ? 16.962 -4.812 -10.634 1.00 75.88 97 PRO A O 1
ATOM 759 N N . THR A 1 98 ? 17.065 -4.825 -8.376 1.00 76.50 98 THR A N 1
ATOM 760 C CA . THR A 1 98 ? 16.497 -3.496 -8.177 1.00 76.50 98 THR A CA 1
ATOM 761 C C . THR A 1 98 ? 17.523 -2.550 -7.575 1.00 76.50 98 THR A C 1
ATOM 763 O O . THR A 1 98 ? 18.209 -2.901 -6.620 1.00 76.50 98 THR A O 1
ATOM 766 N N . GLY A 1 99 ? 17.574 -1.329 -8.102 1.00 75.38 99 GLY A N 1
ATOM 767 C CA . GLY A 1 99 ? 18.262 -0.205 -7.477 1.00 75.38 99 GLY A CA 1
ATOM 768 C C . GLY A 1 99 ? 17.334 0.557 -6.530 1.00 75.38 99 GLY A C 1
ATOM 769 O O . GLY A 1 99 ? 16.366 0.016 -5.997 1.00 75.38 99 GLY A O 1
ATOM 770 N N . SER A 1 100 ? 17.583 1.856 -6.356 1.00 78.62 100 SER A N 1
ATOM 771 C CA . SER A 1 100 ? 16.780 2.700 -5.465 1.00 78.62 100 SER A CA 1
ATOM 772 C C . SER A 1 100 ? 15.281 2.626 -5.778 1.00 78.62 100 SER A C 1
ATOM 774 O O . SER A 1 100 ? 14.867 2.740 -6.939 1.00 78.62 100 SER A O 1
ATOM 776 N N . TRP A 1 101 ? 14.467 2.503 -4.724 1.00 72.19 101 TRP A N 1
ATOM 777 C CA . TRP A 1 101 ? 12.999 2.497 -4.808 1.00 72.19 101 TRP A CA 1
ATOM 778 C C . TRP A 1 101 ? 12.433 1.324 -5.615 1.00 72.19 101 TRP A C 1
ATOM 780 O O . TRP A 1 101 ? 11.482 1.511 -6.383 1.00 72.19 101 TRP A O 1
ATOM 790 N N . GLY A 1 102 ? 13.076 0.155 -5.553 1.00 72.50 102 GLY A N 1
ATOM 791 C CA . GLY A 1 102 ? 12.622 -1.028 -6.282 1.00 72.50 102 GLY A CA 1
ATOM 792 C C . GLY A 1 102 ? 12.656 -0.869 -7.806 1.00 72.50 102 GLY A C 1
ATOM 793 O O . GLY A 1 102 ? 11.962 -1.583 -8.523 1.00 72.50 102 GLY A O 1
ATOM 794 N N . ARG A 1 103 ? 13.396 0.108 -8.351 1.00 71.56 103 ARG A N 1
ATOM 795 C CA . ARG A 1 103 ? 13.476 0.289 -9.809 1.00 71.56 103 ARG A CA 1
ATOM 796 C C . ARG A 1 103 ? 14.328 -0.826 -10.416 1.00 71.56 103 ARG A C 1
ATOM 798 O O . ARG A 1 103 ? 15.446 -1.013 -9.945 1.00 71.56 103 ARG A O 1
ATOM 805 N N . PRO A 1 104 ? 13.857 -1.528 -11.460 1.00 72.62 104 PRO A N 1
ATOM 806 C CA . PRO A 1 104 ? 14.643 -2.587 -12.083 1.00 72.62 104 PRO A CA 1
ATOM 807 C C . PRO A 1 104 ? 15.909 -2.002 -12.726 1.00 72.62 104 PRO A C 1
ATOM 809 O O . PRO A 1 104 ? 15.845 -0.991 -13.424 1.00 72.62 104 PRO A O 1
ATOM 812 N N . GLU A 1 105 ? 17.059 -2.642 -12.511 1.00 75.88 105 GLU A N 1
ATOM 813 C CA . GLU A 1 105 ? 18.356 -2.202 -13.055 1.00 75.88 105 GLU A CA 1
ATOM 814 C C . GLU A 1 105 ? 18.494 -2.457 -14.562 1.00 75.88 105 GLU A C 1
ATOM 816 O O . GLU A 1 105 ? 19.276 -1.804 -15.254 1.00 75.88 105 GLU A O 1
ATOM 821 N N . LYS A 1 106 ? 17.750 -3.436 -15.084 1.00 71.19 106 LYS A N 1
ATOM 822 C CA . LYS A 1 106 ? 17.723 -3.810 -16.501 1.00 71.19 106 LYS A CA 1
ATOM 823 C C . LYS A 1 106 ? 16.290 -4.087 -16.927 1.00 71.19 106 LYS A C 1
ATOM 825 O O . LYS A 1 106 ? 15.493 -4.601 -16.146 1.00 71.19 106 LYS A O 1
ATOM 830 N N . ASN A 1 107 ? 15.984 -3.818 -18.193 1.00 66.12 107 ASN A N 1
ATOM 831 C CA . ASN A 1 107 ? 14.693 -4.180 -18.770 1.00 66.12 107 ASN A CA 1
ATOM 832 C C . ASN A 1 107 ? 14.508 -5.707 -18.736 1.00 66.12 107 ASN A C 1
ATOM 834 O O . ASN A 1 107 ? 15.321 -6.446 -19.294 1.00 66.12 107 ASN A O 1
ATOM 838 N N . ARG A 1 108 ? 13.438 -6.176 -18.085 1.00 65.75 108 ARG A N 1
ATOM 839 C CA . ARG A 1 108 ? 13.022 -7.586 -18.069 1.00 65.75 108 ARG A CA 1
ATOM 840 C C . ARG A 1 108 ? 11.887 -7.861 -19.059 1.00 65.75 108 ARG A C 1
ATOM 842 O O . ARG A 1 108 ? 11.361 -6.967 -19.720 1.00 65.75 108 ARG A O 1
ATOM 849 N N . LEU A 1 109 ? 11.521 -9.141 -19.148 1.00 66.44 109 LEU A N 1
ATOM 850 C CA . LEU A 1 109 ? 10.383 -9.615 -19.927 1.00 66.44 109 LEU A CA 1
ATOM 851 C C . LEU A 1 109 ? 9.070 -8.972 -19.437 1.00 66.44 109 LEU A C 1
ATOM 853 O O . LEU A 1 109 ? 8.851 -8.899 -18.228 1.00 66.44 109 LEU A O 1
ATOM 857 N N . PRO A 1 110 ? 8.132 -8.630 -20.337 1.00 73.38 110 PRO A N 1
ATOM 858 C CA . PRO A 1 110 ? 6.834 -8.050 -19.971 1.00 73.38 110 PRO A CA 1
ATOM 859 C C . PRO A 1 110 ? 6.066 -8.837 -18.894 1.00 73.38 110 PRO A C 1
ATOM 861 O O . PRO A 1 110 ? 5.365 -8.257 -18.067 1.00 73.38 110 PRO A O 1
ATOM 864 N N . LYS A 1 111 ? 6.240 -10.165 -18.855 1.00 78.00 111 LYS A N 1
ATOM 865 C CA . LYS A 1 111 ? 5.564 -11.054 -17.903 1.00 78.00 111 LYS A CA 1
ATOM 866 C C . LYS A 1 111 ? 5.941 -10.794 -16.438 1.00 78.00 111 LYS A C 1
ATOM 868 O O . LYS A 1 111 ? 5.079 -10.945 -15.581 1.00 78.00 111 LYS A O 1
ATOM 873 N N . SER A 1 112 ? 7.175 -10.384 -16.122 1.00 83.44 112 SER A N 1
ATOM 874 C CA . SER A 1 112 ? 7.536 -10.086 -14.724 1.00 83.44 112 SER A CA 1
ATOM 875 C C . SER A 1 112 ? 6.837 -8.829 -14.212 1.00 83.44 112 SER A C 1
ATOM 877 O O . SER A 1 112 ? 6.426 -8.782 -13.057 1.00 83.44 112 SER A O 1
ATOM 879 N N . TYR A 1 113 ? 6.627 -7.836 -15.080 1.00 86.81 113 TYR A N 1
ATOM 880 C CA . TYR A 1 113 ? 5.867 -6.639 -14.722 1.00 86.81 113 TYR A CA 1
ATOM 881 C C . TYR A 1 113 ? 4.384 -6.951 -14.523 1.00 86.81 113 TYR A C 1
ATOM 883 O O . TYR A 1 113 ? 3.792 -6.472 -13.560 1.00 86.81 113 TYR A O 1
ATOM 891 N N . LEU A 1 114 ? 3.806 -7.811 -15.368 1.00 90.06 114 LEU A N 1
ATOM 892 C CA . LEU A 1 114 ? 2.441 -8.306 -15.168 1.00 90.06 114 LEU A CA 1
ATOM 893 C C . LEU A 1 114 ? 2.316 -9.092 -13.856 1.00 90.06 114 LEU A C 1
ATOM 895 O O . LEU A 1 114 ? 1.351 -8.902 -13.126 1.00 90.06 114 LEU A O 1
ATOM 899 N N . ASN A 1 115 ? 3.303 -9.919 -13.505 1.00 91.69 115 ASN A N 1
ATOM 900 C CA . ASN A 1 115 ? 3.293 -10.626 -12.225 1.00 91.69 115 ASN A CA 1
ATOM 901 C C . ASN A 1 115 ? 3.294 -9.652 -11.037 1.00 91.69 115 ASN A C 1
ATOM 903 O O . ASN A 1 115 ? 2.505 -9.840 -10.119 1.00 91.69 115 ASN A O 1
ATOM 907 N N . TYR A 1 116 ? 4.118 -8.599 -11.062 1.00 94.81 116 TYR A N 1
ATOM 908 C CA . TYR A 1 116 ? 4.095 -7.560 -10.023 1.00 94.81 116 TYR A CA 1
ATOM 909 C C . TYR A 1 116 ? 2.715 -6.891 -9.902 1.00 94.81 116 TYR A C 1
ATOM 911 O O . TYR A 1 116 ? 2.246 -6.603 -8.806 1.00 94.81 116 TYR A O 1
ATOM 919 N N . GLN A 1 117 ? 2.050 -6.652 -11.031 1.00 95.06 117 GLN A N 1
ATOM 920 C CA . GLN A 1 117 ? 0.749 -5.988 -11.057 1.00 95.06 117 GLN A CA 1
ATOM 921 C C . GLN A 1 117 ? -0.379 -6.900 -10.550 1.00 95.06 117 GLN A C 1
ATOM 923 O O . GLN A 1 117 ? -1.182 -6.465 -9.731 1.00 95.06 117 GLN A O 1
ATOM 928 N N . PHE A 1 118 ? -0.435 -8.153 -11.015 1.00 95.06 118 PHE A N 1
ATOM 929 C CA . PHE A 1 118 ? -1.603 -9.030 -10.855 1.00 95.06 118 PHE A CA 1
ATOM 930 C C . PHE A 1 118 ? -1.436 -10.149 -9.829 1.00 95.06 118 PHE A C 1
ATOM 932 O O . PHE A 1 118 ? -2.394 -10.474 -9.136 1.00 95.06 118 PHE A O 1
ATOM 939 N N . ALA A 1 119 ? -0.255 -10.771 -9.739 1.00 92.69 119 ALA A N 1
ATOM 940 C CA . ALA A 1 119 ? -0.071 -12.005 -8.972 1.00 92.69 119 ALA A CA 1
ATOM 941 C C . ALA A 1 119 ? -0.565 -11.948 -7.511 1.00 92.69 119 ALA A C 1
ATOM 943 O O . ALA A 1 119 ? -1.250 -12.892 -7.120 1.00 92.69 119 ALA A O 1
ATOM 944 N N . PRO A 1 120 ? -0.292 -10.891 -6.715 1.00 90.44 120 PRO A N 1
ATOM 945 C CA . PRO A 1 120 ? -0.732 -10.844 -5.314 1.00 90.44 120 PRO A CA 1
ATOM 946 C C . PRO A 1 120 ? -2.253 -10.732 -5.144 1.00 90.44 120 PRO A C 1
ATOM 948 O O . PRO A 1 120 ? -2.771 -10.996 -4.065 1.00 90.44 120 PRO A O 1
ATOM 951 N N . LEU A 1 121 ? -2.974 -10.350 -6.199 1.00 94.88 121 LEU A N 1
ATOM 952 C CA . LEU A 1 121 ? -4.425 -10.205 -6.191 1.00 94.88 121 LEU A CA 1
ATOM 953 C C . LEU A 1 121 ? -5.157 -11.472 -6.655 1.00 94.88 121 LEU A C 1
ATOM 955 O O . LEU A 1 121 ? -6.336 -11.628 -6.371 1.00 94.88 121 LEU A O 1
ATOM 959 N N . LEU A 1 122 ? -4.481 -12.410 -7.331 1.00 91.81 122 LEU A N 1
ATOM 960 C CA . LEU A 1 122 ? -5.129 -13.613 -7.879 1.00 91.81 122 LEU A CA 1
ATOM 961 C C . LEU A 1 122 ? -5.739 -14.530 -6.808 1.00 91.81 122 LEU A C 1
ATOM 963 O O . LEU A 1 122 ? -6.625 -15.322 -7.114 1.00 91.81 122 LEU A O 1
ATOM 967 N N . SER A 1 123 ? -5.253 -14.447 -5.569 1.00 88.50 123 SER A N 1
ATOM 968 C CA . SER A 1 123 ? -5.767 -15.205 -4.424 1.00 88.50 123 SER A CA 1
ATOM 969 C C . SER A 1 123 ? -6.758 -14.419 -3.558 1.00 88.50 123 SER A C 1
ATOM 971 O O . SER A 1 123 ? -7.212 -14.928 -2.534 1.00 88.50 123 SER A O 1
ATOM 973 N N . GLU A 1 124 ? -7.065 -13.170 -3.911 1.00 93.19 124 GLU A N 1
ATOM 974 C CA . GLU A 1 124 ? -7.906 -12.280 -3.116 1.00 93.19 124 GLU A CA 1
ATOM 975 C C . GLU A 1 124 ? -9.334 -12.273 -3.678 1.00 93.19 124 GLU A C 1
ATOM 977 O O . GLU A 1 124 ? -9.663 -11.556 -4.608 1.00 93.19 124 GLU A O 1
ATOM 982 N N . ASN A 1 125 ? -10.226 -13.073 -3.093 1.00 90.31 125 ASN A N 1
ATOM 983 C CA . ASN A 1 125 ? -11.595 -13.213 -3.620 1.00 90.31 125 ASN A CA 1
ATOM 984 C C . ASN A 1 125 ? -12.512 -12.018 -3.306 1.00 90.31 125 ASN A C 1
ATOM 986 O O . ASN A 1 125 ? -13.598 -11.906 -3.867 1.00 90.31 125 ASN A O 1
ATOM 990 N N . ASN A 1 126 ? -12.087 -11.141 -2.394 1.00 91.56 126 ASN A N 1
ATOM 991 C CA . ASN A 1 126 ? -12.833 -9.959 -1.980 1.00 91.56 126 ASN A CA 1
ATOM 992 C C . ASN A 1 126 ? -12.049 -8.702 -2.338 1.00 91.56 126 ASN A C 1
ATOM 994 O O . ASN A 1 126 ? -10.845 -8.611 -2.062 1.00 91.56 126 ASN A O 1
ATOM 998 N N . ALA A 1 127 ? -12.754 -7.696 -2.847 1.00 93.69 127 ALA A N 1
ATOM 999 C CA . ALA A 1 127 ? -12.190 -6.375 -3.057 1.00 93.69 127 ALA A CA 1
ATOM 1000 C C . ALA A 1 127 ? -11.627 -5.781 -1.754 1.00 93.69 127 ALA A C 1
ATOM 1002 O O . ALA A 1 127 ? -12.001 -6.177 -0.646 1.00 93.69 127 ALA A O 1
ATOM 1003 N N . PHE A 1 128 ? -10.717 -4.827 -1.905 1.00 95.00 128 PHE A N 1
ATOM 1004 C CA . PHE A 1 128 ? -10.209 -4.012 -0.808 1.00 95.00 128 PHE A CA 1
ATOM 1005 C C . PHE A 1 128 ? -10.943 -2.671 -0.779 1.00 95.00 128 PHE A C 1
ATOM 1007 O O . PHE A 1 128 ? -11.447 -2.207 -1.806 1.00 95.00 128 PHE A O 1
ATOM 1014 N N . ASP A 1 129 ? -11.029 -2.047 0.393 1.00 94.25 129 ASP A N 1
ATOM 1015 C CA . ASP A 1 129 ? -11.600 -0.699 0.530 1.00 94.25 129 ASP A CA 1
ATOM 1016 C C . ASP A 1 129 ? -10.688 0.344 -0.090 1.00 94.25 129 ASP A C 1
ATOM 1018 O O . ASP A 1 129 ? -11.168 1.293 -0.711 1.00 94.25 129 ASP A O 1
ATOM 1022 N N . VAL A 1 130 ? -9.379 0.133 0.050 1.00 97.19 130 VAL A N 1
ATOM 1023 C CA . VAL A 1 130 ? -8.352 1.019 -0.482 1.00 97.19 130 VAL A CA 1
ATOM 1024 C C . VAL A 1 130 ? -7.313 0.220 -1.252 1.00 97.19 130 VAL A C 1
ATOM 1026 O O . VAL A 1 130 ? -6.796 -0.784 -0.768 1.00 97.19 130 VAL A O 1
ATOM 1029 N N . TYR A 1 131 ? -6.979 0.716 -2.435 1.00 98.00 131 TYR A N 1
ATOM 1030 C CA . TYR A 1 131 ? -5.863 0.270 -3.256 1.00 98.00 131 TYR A CA 1
ATOM 1031 C C . TYR A 1 131 ? -4.826 1.395 -3.305 1.00 98.00 131 TYR A C 1
ATOM 1033 O O . TYR A 1 131 ? -5.050 2.408 -3.964 1.00 98.00 131 TYR A O 1
ATOM 1041 N N . MET A 1 132 ? -3.713 1.247 -2.592 1.00 98.25 132 MET A N 1
ATOM 1042 C CA . MET A 1 132 ? -2.622 2.220 -2.549 1.00 98.25 132 MET A CA 1
ATOM 1043 C C . MET A 1 132 ? -1.559 1.892 -3.595 1.00 98.25 132 MET A C 1
ATOM 1045 O O . MET A 1 132 ? -1.016 0.788 -3.634 1.00 98.25 132 MET A O 1
ATOM 1049 N N . VAL A 1 133 ? -1.248 2.865 -4.446 1.00 97.94 133 VAL A N 1
ATOM 1050 C CA . VAL A 1 133 ? -0.264 2.743 -5.519 1.00 97.94 133 VAL A CA 1
ATOM 1051 C C . VAL A 1 133 ? 0.894 3.703 -5.259 1.00 97.94 133 VAL A C 1
ATOM 1053 O O . VAL A 1 133 ? 0.847 4.874 -5.640 1.00 97.94 133 VAL A O 1
ATOM 1056 N N . ASP A 1 134 ? 1.964 3.180 -4.668 1.00 95.38 134 ASP A N 1
ATOM 1057 C CA . ASP A 1 134 ? 3.227 3.899 -4.443 1.00 95.38 134 ASP A CA 1
ATOM 1058 C C . ASP A 1 134 ? 4.450 3.188 -5.061 1.00 95.38 134 ASP A C 1
ATOM 1060 O O . ASP A 1 134 ? 5.565 3.702 -5.138 1.00 95.38 134 ASP A O 1
ATOM 1064 N N . GLY A 1 135 ? 4.234 2.002 -5.614 1.00 93.19 135 GLY A N 1
ATOM 1065 C CA . GLY A 1 135 ? 5.268 1.138 -6.156 1.00 93.19 135 GLY A CA 1
ATOM 1066 C C . GLY A 1 135 ? 5.679 1.473 -7.583 1.00 93.19 135 GLY A C 1
ATOM 1067 O O . GLY A 1 135 ? 5.835 2.632 -7.987 1.00 93.19 135 GLY A O 1
ATOM 1068 N N . ARG A 1 136 ? 5.949 0.431 -8.368 1.00 91.19 136 ARG A N 1
ATOM 1069 C CA . ARG A 1 136 ? 6.327 0.542 -9.787 1.00 91.19 136 ARG A CA 1
ATOM 1070 C C . ARG A 1 136 ? 5.103 0.376 -10.689 1.00 91.19 136 ARG A C 1
ATOM 1072 O O . ARG A 1 136 ? 4.068 -0.113 -10.257 1.00 91.19 136 ARG A O 1
ATOM 1079 N N . MET A 1 137 ? 5.222 0.828 -11.942 1.00 91.75 137 MET A N 1
ATOM 1080 C CA . MET A 1 137 ? 4.155 0.770 -12.955 1.00 91.75 137 MET A CA 1
ATOM 1081 C C . MET A 1 137 ? 2.822 1.397 -12.493 1.00 91.75 137 MET A C 1
ATOM 1083 O O . MET A 1 137 ? 1.753 0.856 -12.769 1.00 91.75 137 MET A O 1
ATOM 1087 N N . ARG A 1 138 ? 2.881 2.553 -11.809 1.00 94.25 138 ARG A N 1
ATOM 1088 C CA . ARG A 1 138 ? 1.741 3.144 -11.081 1.00 94.25 138 ARG A CA 1
ATOM 1089 C C . ARG A 1 138 ? 0.431 3.244 -11.894 1.00 94.25 138 ARG A C 1
ATOM 1091 O O . ARG A 1 138 ? -0.581 2.756 -11.396 1.00 94.25 138 ARG A O 1
ATOM 1098 N N . PRO A 1 139 ? 0.405 3.753 -13.146 1.00 94.06 139 PRO A N 1
ATOM 1099 C CA . PRO A 1 139 ? -0.841 3.796 -13.919 1.00 94.06 139 PRO A CA 1
ATOM 1100 C C . PRO A 1 139 ? -1.451 2.411 -14.175 1.00 94.06 139 PRO A C 1
ATOM 1102 O O . PRO A 1 139 ? -2.662 2.242 -14.074 1.00 94.06 139 PRO A O 1
ATOM 1105 N N . ALA A 1 140 ? -0.618 1.404 -14.458 1.00 94.56 140 ALA A N 1
ATOM 1106 C CA . ALA A 1 140 ? -1.090 0.040 -14.674 1.00 94.56 140 ALA A CA 1
ATOM 1107 C C . ALA A 1 140 ? -1.643 -0.563 -13.376 1.00 94.56 140 ALA A C 1
ATOM 1109 O O . ALA A 1 140 ? -2.740 -1.109 -13.385 1.00 94.56 140 ALA A O 1
ATOM 1110 N N . CYS A 1 141 ? -0.936 -0.407 -12.253 1.00 97.12 141 CYS A N 1
ATOM 1111 C CA . CYS A 1 141 ? -1.400 -0.881 -10.947 1.00 97.12 141 CYS A CA 1
ATOM 1112 C C . CYS A 1 141 ? -2.738 -0.242 -10.541 1.00 97.12 141 CYS A C 1
ATOM 1114 O O . CYS A 1 141 ? -3.625 -0.941 -10.061 1.00 97.12 141 CYS A O 1
ATOM 1116 N N . ALA A 1 142 ? -2.935 1.054 -10.810 1.00 96.50 142 ALA A N 1
ATOM 1117 C CA . ALA A 1 142 ? -4.212 1.721 -10.557 1.00 96.50 142 ALA A CA 1
ATOM 1118 C C . ALA A 1 142 ? -5.366 1.087 -11.358 1.00 96.50 142 ALA A C 1
ATOM 1120 O O . ALA A 1 142 ? -6.410 0.767 -10.789 1.00 96.50 142 ALA A O 1
ATOM 1121 N N . LEU A 1 143 ? -5.163 0.836 -12.659 1.00 96.00 143 LEU A N 1
ATOM 1122 C CA . LEU A 1 143 ? -6.144 0.141 -13.504 1.00 96.00 143 LEU A CA 1
ATOM 1123 C C . LEU A 1 143 ? -6.424 -1.285 -13.013 1.00 96.00 143 LEU A C 1
ATOM 1125 O O . LEU A 1 143 ? -7.574 -1.721 -13.013 1.00 96.00 143 LEU A O 1
ATOM 1129 N N . VAL A 1 144 ? -5.393 -2.000 -12.555 1.00 96.50 144 VAL A N 1
ATOM 1130 C CA . VAL A 1 144 ? -5.545 -3.339 -11.973 1.00 96.50 144 VAL A CA 1
ATOM 1131 C C . VAL A 1 144 ? -6.354 -3.302 -10.676 1.00 96.50 144 VAL A C 1
ATOM 1133 O O . VAL A 1 144 ? -7.192 -4.177 -10.478 1.00 96.50 144 VAL A O 1
ATOM 1136 N N . GLY A 1 145 ? -6.183 -2.280 -9.833 1.00 95.69 145 GLY A N 1
ATOM 1137 C CA . GLY A 1 145 ? -7.011 -2.078 -8.638 1.00 95.69 145 GLY A CA 1
ATOM 1138 C C . GLY A 1 145 ? -8.498 -1.956 -8.974 1.00 95.69 145 GLY A C 1
ATOM 1139 O O . GLY A 1 145 ? -9.324 -2.662 -8.392 1.00 95.69 145 GLY A O 1
ATOM 1140 N N . PHE A 1 146 ? -8.839 -1.140 -9.978 1.00 94.25 146 PHE A N 1
ATOM 1141 C CA . PHE A 1 146 ? -10.216 -1.035 -10.473 1.00 94.25 146 PHE A CA 1
ATOM 1142 C C . PHE A 1 146 ? -10.738 -2.359 -11.042 1.00 94.25 146 PHE A C 1
ATOM 1144 O O . PHE A 1 146 ? -11.859 -2.761 -10.728 1.00 94.25 146 PHE A O 1
ATOM 1151 N N . LEU A 1 147 ? -9.932 -3.051 -11.852 1.00 94.00 147 LEU A N 1
ATOM 1152 C CA . LEU A 1 147 ? -10.319 -4.321 -12.466 1.00 94.00 147 LEU A CA 1
ATOM 1153 C C . LEU A 1 147 ? -10.583 -5.403 -11.415 1.00 94.00 147 LEU A C 1
ATOM 1155 O O . LEU A 1 147 ? -11.600 -6.087 -11.486 1.00 94.00 147 LEU A O 1
ATOM 1159 N N . HIS A 1 148 ? -9.705 -5.527 -10.420 1.00 94.88 148 HIS A N 1
ATOM 1160 C CA . HIS A 1 148 ? -9.882 -6.476 -9.329 1.00 94.88 148 HIS A CA 1
ATOM 1161 C C . HIS A 1 148 ? -11.147 -6.168 -8.525 1.00 94.88 148 HIS A C 1
ATOM 1163 O O . HIS A 1 148 ? -11.970 -7.055 -8.308 1.00 94.88 148 HIS A O 1
ATOM 1169 N N . ALA A 1 149 ? -11.341 -4.910 -8.116 1.00 92.75 149 ALA A N 1
ATOM 1170 C CA . ALA A 1 149 ? -12.534 -4.509 -7.377 1.00 92.75 149 ALA A CA 1
ATOM 1171 C C . ALA A 1 149 ? -13.827 -4.812 -8.153 1.00 92.75 149 ALA A C 1
ATOM 1173 O O . ALA A 1 149 ? -14.775 -5.348 -7.580 1.00 92.75 149 ALA A O 1
ATOM 1174 N N . SER A 1 150 ? -13.830 -4.536 -9.461 1.00 89.50 150 SER A N 1
ATOM 1175 C CA . SER A 1 150 ? -14.940 -4.869 -10.357 1.00 89.50 150 SER A CA 1
ATOM 1176 C C . SER A 1 150 ? -15.184 -6.380 -10.432 1.00 89.50 150 SER A C 1
ATOM 1178 O O . SER A 1 150 ? -16.313 -6.834 -10.258 1.00 89.50 150 SER A O 1
ATOM 1180 N N . SER A 1 151 ? -14.123 -7.183 -10.577 1.00 90.19 151 SER A N 1
ATOM 1181 C CA . SER A 1 151 ? -14.233 -8.648 -10.657 1.00 90.19 151 SER A CA 1
ATOM 1182 C C . SER A 1 151 ? -14.769 -9.309 -9.381 1.00 90.19 151 SER A C 1
ATOM 1184 O O . SER A 1 151 ? -15.343 -10.392 -9.450 1.00 90.19 151 SER A O 1
ATOM 1186 N N . CYS A 1 152 ? -14.634 -8.644 -8.230 1.00 86.75 152 CYS A N 1
ATOM 1187 C CA . CYS A 1 152 ? -15.183 -9.089 -6.949 1.00 86.75 152 CYS A CA 1
ATOM 1188 C C . CYS A 1 152 ? -16.627 -8.608 -6.693 1.00 86.75 152 CYS A C 1
ATOM 1190 O O . CYS A 1 152 ? -17.118 -8.767 -5.578 1.00 86.75 152 CYS A O 1
ATOM 1192 N N . GLY A 1 153 ? -17.301 -7.987 -7.672 1.00 71.44 153 GLY A N 1
ATOM 1193 C CA . GLY A 1 153 ? -18.706 -7.578 -7.556 1.00 71.44 153 GLY A CA 1
ATOM 1194 C C . GLY A 1 153 ? -18.955 -6.235 -6.855 1.00 71.44 153 GLY A C 1
ATOM 1195 O O . GLY A 1 153 ? -20.084 -5.965 -6.465 1.00 71.44 153 GLY A O 1
ATOM 1196 N N . ARG A 1 154 ? -17.942 -5.366 -6.689 1.00 64.75 154 ARG A N 1
ATOM 1197 C CA . ARG A 1 154 ? -18.101 -4.026 -6.067 1.00 64.75 154 ARG A CA 1
ATOM 1198 C C . ARG A 1 154 ? -18.623 -2.926 -7.011 1.00 64.75 154 ARG A C 1
ATOM 1200 O O . ARG A 1 154 ? -18.394 -1.745 -6.761 1.00 64.75 154 ARG A O 1
ATOM 1207 N N . THR A 1 155 ? -19.291 -3.272 -8.109 1.00 56.84 155 THR A N 1
ATOM 1208 C CA . THR A 1 155 ? -19.771 -2.277 -9.090 1.00 56.84 155 THR A CA 1
ATOM 1209 C C . THR A 1 155 ? -21.162 -1.730 -8.799 1.00 56.84 155 THR A C 1
ATOM 1211 O O . THR A 1 155 ? -21.491 -0.652 -9.291 1.00 56.84 155 THR A O 1
ATOM 1214 N N . ASP A 1 156 ? -21.951 -2.425 -7.982 1.00 55.19 156 ASP A N 1
ATOM 1215 C CA . ASP A 1 156 ? -23.363 -2.107 -7.798 1.00 55.19 156 ASP A CA 1
ATOM 1216 C C . ASP A 1 156 ? -23.534 -1.285 -6.506 1.00 55.19 156 ASP A C 1
ATOM 1218 O O . ASP A 1 156 ? -23.543 -1.805 -5.396 1.00 55.19 156 ASP A O 1
ATOM 1222 N N . GLU A 1 157 ? -23.566 0.039 -6.685 1.00 56.28 157 GLU A N 1
ATOM 1223 C CA . GLU A 1 157 ? -24.090 1.101 -5.801 1.00 56.28 157 GLU A CA 1
ATOM 1224 C C . GLU A 1 157 ? -23.533 1.287 -4.367 1.00 56.28 157 GLU A C 1
ATOM 1226 O O . GLU A 1 157 ? -23.592 2.410 -3.867 1.00 56.28 157 GLU A O 1
ATOM 1231 N N . GLU A 1 158 ? -22.908 0.309 -3.703 1.00 55.66 158 GLU A N 1
ATOM 1232 C CA . GLU A 1 158 ? -22.602 0.453 -2.264 1.00 55.66 158 GLU A CA 1
ATOM 1233 C C . GLU A 1 158 ? -21.208 1.001 -1.899 1.00 55.66 158 GLU A C 1
ATOM 1235 O O . GLU A 1 158 ? -21.024 1.396 -0.748 1.00 55.66 158 GLU A O 1
ATOM 1240 N N . ARG A 1 159 ? -20.252 1.113 -2.841 1.00 63.41 159 ARG A N 1
ATOM 1241 C CA . ARG A 1 159 ? -19.068 2.020 -2.798 1.00 63.41 159 ARG A CA 1
ATOM 1242 C C . ARG A 1 159 ? -18.086 1.699 -3.928 1.00 63.41 159 ARG A C 1
ATOM 1244 O O . ARG A 1 159 ? -17.488 0.624 -3.942 1.00 63.41 159 ARG A O 1
ATOM 1251 N N . SER A 1 160 ? -17.833 2.671 -4.807 1.00 72.62 160 SER A N 1
ATOM 1252 C CA . SER A 1 160 ? -16.709 2.613 -5.751 1.00 72.62 160 SER A CA 1
ATOM 1253 C C . SER A 1 160 ? -15.387 2.348 -5.011 1.00 72.62 160 SER A C 1
ATOM 1255 O O . SER A 1 160 ? -15.185 2.908 -3.928 1.00 72.62 160 SER A O 1
ATOM 1257 N N . PRO A 1 161 ? -14.465 1.545 -5.573 1.00 83.62 161 PRO A N 1
ATOM 1258 C CA . PRO A 1 161 ? -13.167 1.311 -4.949 1.00 83.62 161 PRO A CA 1
ATOM 1259 C C . PRO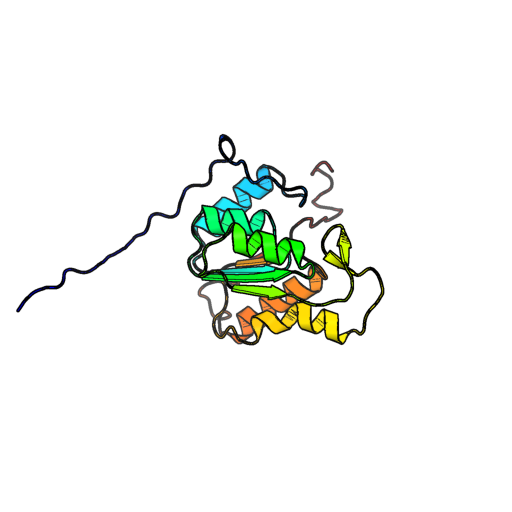 A 1 161 ? -12.382 2.621 -4.834 1.00 83.62 161 PRO A C 1
ATOM 1261 O O . PRO A 1 161 ? -12.315 3.398 -5.791 1.00 83.62 161 PRO A O 1
ATOM 1264 N N . LEU A 1 162 ? -11.750 2.854 -3.682 1.00 93.94 162 LEU A N 1
ATOM 1265 C CA . LEU A 1 162 ? -10.829 3.973 -3.525 1.00 93.94 162 LEU A CA 1
ATOM 1266 C C . LEU A 1 162 ? -9.435 3.545 -3.988 1.00 93.94 162 LEU A C 1
ATOM 1268 O O . LEU A 1 162 ? -8.785 2.724 -3.345 1.00 93.94 162 LEU A O 1
ATOM 1272 N N . VAL A 1 163 ? -8.967 4.118 -5.095 1.00 96.06 163 VAL A N 1
ATOM 1273 C CA . VAL A 1 163 ? -7.598 3.927 -5.591 1.00 96.06 163 VAL A CA 1
ATOM 1274 C C . VAL A 1 163 ? -6.802 5.200 -5.325 1.00 96.06 163 VAL A C 1
ATOM 1276 O O . VAL A 1 163 ? -7.157 6.273 -5.812 1.00 96.06 163 VAL A O 1
ATOM 1279 N N . LEU A 1 164 ? -5.733 5.084 -4.543 1.00 97.19 164 LEU A N 1
ATOM 1280 C CA . LEU A 1 164 ? -4.807 6.168 -4.232 1.00 97.19 164 LEU A CA 1
ATOM 1281 C C . LEU A 1 164 ? -3.551 6.012 -5.084 1.00 97.19 164 LEU A C 1
ATOM 1283 O O . LEU A 1 164 ? -3.009 4.915 -5.185 1.00 97.19 164 LEU A O 1
ATOM 1287 N N . VAL A 1 165 ? -3.071 7.105 -5.672 1.00 96.12 165 VAL A N 1
ATOM 1288 C CA . VAL A 1 165 ? -1.818 7.125 -6.435 1.00 96.12 165 VAL A CA 1
ATOM 1289 C C . VAL A 1 165 ? -0.917 8.199 -5.847 1.00 96.12 165 VAL A C 1
ATOM 1291 O O . VAL A 1 165 ? -1.255 9.381 -5.888 1.00 96.12 165 VAL A O 1
ATOM 1294 N N . HIS A 1 166 ? 0.216 7.781 -5.292 1.00 92.88 166 HIS A N 1
ATOM 1295 C CA . HIS A 1 166 ? 1.213 8.685 -4.727 1.00 92.88 166 HIS A CA 1
ATOM 1296 C C . HIS A 1 166 ? 2.096 9.307 -5.832 1.00 92.88 166 HIS A C 1
ATOM 1298 O O . HIS A 1 166 ? 2.145 8.786 -6.953 1.00 92.88 166 HIS A O 1
ATOM 1304 N N . ASP A 1 167 ? 2.754 10.438 -5.542 1.00 87.06 167 ASP A N 1
ATOM 1305 C CA . ASP A 1 167 ? 3.462 11.350 -6.472 1.00 87.06 167 ASP A CA 1
ATOM 1306 C C . ASP A 1 167 ? 2.762 11.589 -7.825 1.00 87.06 167 ASP A C 1
ATOM 1308 O O . ASP A 1 167 ? 3.402 11.619 -8.883 1.00 87.06 167 ASP A O 1
ATOM 1312 N N . TYR A 1 168 ? 1.435 11.724 -7.832 1.00 85.38 168 TYR A N 1
ATOM 1313 C CA . TYR A 1 168 ? 0.726 12.074 -9.058 1.00 85.38 168 TYR A CA 1
ATOM 1314 C C . TYR A 1 168 ? 0.876 13.571 -9.352 1.00 85.38 168 TYR A C 1
ATOM 1316 O O . TYR A 1 168 ? 0.487 14.416 -8.545 1.00 85.38 168 TYR A O 1
ATOM 1324 N N . PHE A 1 169 ? 1.411 13.895 -10.529 1.00 80.75 169 PHE A N 1
ATOM 1325 C CA . PHE A 1 169 ? 1.570 15.267 -10.998 1.00 80.75 169 PHE A CA 1
ATOM 1326 C C . PHE A 1 169 ? 0.694 15.515 -12.225 1.00 80.75 169 PHE A C 1
ATOM 1328 O O . PHE A 1 169 ? 0.775 14.790 -13.216 1.00 80.75 169 PHE A O 1
ATOM 1335 N N . ASP A 1 170 ? -0.114 16.567 -12.157 1.00 81.00 170 ASP A N 1
ATOM 1336 C CA . ASP A 1 170 ? -0.905 17.087 -13.266 1.00 81.00 170 ASP A CA 1
ATOM 1337 C C . ASP A 1 170 ? -0.461 18.522 -13.552 1.00 81.00 170 ASP A C 1
ATOM 1339 O O . ASP A 1 170 ? -0.506 19.376 -12.670 1.00 81.00 170 ASP A O 1
ATOM 1343 N N . GLU A 1 171 ? -0.031 18.813 -14.778 1.00 75.56 171 GLU A N 1
ATOM 1344 C CA . GLU A 1 171 ? 0.514 20.133 -15.129 1.00 75.56 171 GLU A CA 1
ATOM 1345 C C . GLU A 1 171 ? -0.472 21.287 -14.866 1.00 75.56 171 GLU A C 1
ATOM 1347 O O . GLU A 1 171 ? -0.051 22.388 -14.506 1.00 75.56 171 GLU A O 1
ATOM 1352 N N . GLY A 1 172 ? -1.781 21.044 -14.993 1.00 77.00 172 GLY A N 1
ATOM 1353 C CA . GLY A 1 172 ? -2.818 22.056 -14.794 1.00 77.00 172 GLY A CA 1
ATOM 1354 C C . GLY A 1 172 ? -3.243 22.237 -13.336 1.00 77.00 172 GLY A C 1
ATOM 1355 O O . GLY A 1 172 ? -3.631 23.338 -12.949 1.00 77.00 172 GLY A O 1
ATOM 1356 N N . LYS A 1 173 ? -3.172 21.179 -12.520 1.00 74.50 173 LYS A N 1
ATOM 1357 C CA . LYS A 1 173 ? -3.677 21.166 -11.133 1.00 74.50 173 LYS A CA 1
ATOM 1358 C C . LYS A 1 173 ? -2.583 21.172 -10.069 1.00 74.50 173 LYS A C 1
ATOM 1360 O O . LYS A 1 173 ? -2.828 21.627 -8.956 1.00 74.50 173 LYS A O 1
ATOM 1365 N N . SER A 1 174 ? -1.392 20.684 -10.394 1.00 74.00 174 SER A N 1
ATOM 1366 C CA . SER A 1 174 ? -0.269 20.530 -9.462 1.00 74.00 174 SER A CA 1
ATOM 1367 C C . SER A 1 174 ? 0.740 21.677 -9.544 1.00 74.00 174 SER A C 1
ATOM 1369 O O . SER A 1 174 ? 1.701 21.689 -8.785 1.00 74.00 174 SER A O 1
ATOM 1371 N N . SER A 1 175 ? 0.525 22.668 -10.414 1.00 65.44 175 SER A N 1
ATOM 1372 C CA . SER A 1 175 ? 1.412 23.830 -10.589 1.00 65.44 175 SER A CA 1
ATOM 1373 C C . SER A 1 175 ? 1.583 24.688 -9.325 1.00 65.44 175 SER A C 1
ATOM 1375 O O . SER A 1 175 ? 2.598 25.366 -9.184 1.00 65.44 175 SER A O 1
ATOM 1377 N N . ALA A 1 176 ? 0.626 24.630 -8.391 1.00 66.19 176 ALA A N 1
ATOM 1378 C CA . ALA A 1 176 ? 0.682 25.308 -7.093 1.00 66.19 176 ALA A CA 1
ATOM 1379 C C . ALA A 1 176 ? 1.206 24.424 -5.939 1.00 66.19 176 ALA A C 1
ATOM 1381 O O . ALA A 1 176 ? 1.465 24.936 -4.850 1.00 66.19 176 ALA A O 1
ATOM 1382 N N . CYS A 1 177 ? 1.372 23.114 -6.151 1.00 60.59 177 CYS A N 1
ATOM 1383 C CA . CYS A 1 177 ? 2.030 22.233 -5.189 1.00 60.59 177 CYS A CA 1
ATOM 1384 C C . CYS A 1 177 ? 3.543 22.359 -5.395 1.00 60.59 177 CYS A C 1
ATOM 1386 O O . CYS A 1 177 ? 4.070 21.945 -6.426 1.00 60.59 177 CYS A O 1
ATOM 1388 N N . GLY A 1 178 ? 4.236 22.988 -4.441 1.00 56.25 178 GLY A N 1
ATOM 1389 C CA . GLY A 1 178 ? 5.696 23.095 -4.463 1.00 56.25 178 GLY A CA 1
ATOM 1390 C C . GLY A 1 178 ? 6.347 21.716 -4.604 1.00 56.25 178 GLY A C 1
ATOM 1391 O O . GLY A 1 178 ? 5.861 20.751 -4.017 1.00 56.25 178 GLY A O 1
ATOM 1392 N N . ARG A 1 179 ? 7.403 21.635 -5.422 1.00 48.00 179 ARG A N 1
ATOM 1393 C CA . ARG A 1 179 ? 8.243 20.433 -5.529 1.00 48.00 179 ARG A CA 1
ATOM 1394 C C . ARG A 1 179 ? 9.019 20.181 -4.246 1.00 48.00 179 ARG A C 1
ATOM 1396 O O . ARG A 1 179 ? 9.443 21.186 -3.630 1.00 48.00 179 ARG A O 1
#

Radius of gyration: 17.44 Å; chains: 1; bounding box: 46×48×51 Å

Secondary structure (DSSP, 8-state):
------------PPPP-GGG-----SS---HHHHHHHHHHHTT-SEEEEES-SHHHHHHHHHT-SEEEEEES-HHHHHHHHHHS-TTSEEEE---SSB-GGG-BSS---HHHHHHHHHGGGTT--S--SEEEE-SSSHHHHHHHHHHHHHHTTTTSSS---EEEETT---TTTSTTS--

Sequence (179 aa):
MCAHSGVNDDSRRKIFNLTTWGNKTTGGLFDLDRIKLAEIYQKAESVFEWGLGESTFIAACVGVPRYAGIDSDAVWIQSAREKSPDLFRFQLGDIGPTGSWGRPEKNRLPKSYLNYQFAPLLSENNAFDVYMVDGRMRPACALVGFLHASSCGRTDEERSPLVLVHDYFDEGKSSACGR

Foldseek 3Di:
DDDPDDDPCPPQFAQDDLVPDPQDDPLPQDPVNLNVLLVQLLPWLEEEEEQAGVSLLSNQNRPRNYAEYEAQDVVRVVVSCVRHDPNHHYDHLPQDDADPQNHHPDHDDPVSVVCSQPVRLPPPLAQTQEYEASHPPRVSNQVSSQVSNVNNPVPPPPDRRHYHYPPDDDPVPCVPPDD

pLDDT: mean 85.64, std 16.22, range [26.94, 98.56]